Protein AF-A0A1S9R860-F1 (afdb_monomer)

Nearest PDB structures (foldseek):
  7ym8-assembly1_A  TM=4.190E-01  e=7.033E+00  Homo sapiens
  9chu-assembly1_A  TM=4.500E-01  e=9.163E+00  Homo sapiens
  7ew3-assembly1_R  TM=4.201E-01  e=8.243E+00  Homo sapiens
  7ymj-assembly1_A  TM=3.859E-01  e=8.243E+00  Homo sapiens

pLDDT: mean 92.8, std 6.41, range [51.38, 98.31]

Sequence (121 aa):
MSNQQNSARLEALDAKMKELIEAFEAHPQIASPAPHPTAFFLFDFVKNTYNTLQKIDAARYASGDRQALDAIQEVTGRNQFTSVLINDTSGKLALMTGGDPSRPFDFGATVKAKAKELADI

Solvent-accessible surface area (backbone atoms only — not comparable to full-atom values): 6590 Å² total; per-residue (Å²): 119,66,39,64,53,42,51,54,50,52,52,51,50,52,54,38,50,49,56,33,51,53,40,45,58,70,31,71,56,47,63,34,99,73,44,42,58,52,55,44,52,52,50,51,53,50,52,54,42,48,55,52,56,74,68,53,54,64,68,44,36,37,70,64,34,65,68,40,50,52,50,50,50,51,42,53,51,52,36,37,47,48,33,51,58,70,65,53,83,82,14,58,64,19,51,78,42,76,45,54,44,94,61,50,80,80,69,52,70,65,37,52,50,36,29,46,62,46,42,76,113

Mean predicted aligned error: 3.66 Å

Structure (mmCIF, N/CA/C/O backbone):
data_AF-A0A1S9R860-F1
#
_entry.id   AF-A0A1S9R860-F1
#
loop_
_atom_site.group_PDB
_atom_site.id
_atom_site.type_symbol
_atom_site.label_atom_id
_atom_site.label_alt_id
_atom_site.label_comp_id
_atom_site.label_asym_id
_atom_site.label_entity_id
_atom_site.label_seq_id
_atom_site.pdbx_PDB_ins_code
_atom_site.Cartn_x
_atom_site.Cartn_y
_atom_site.Cartn_z
_atom_site.occupancy
_atom_site.B_iso_or_equiv
_atom_site.auth_seq_id
_atom_site.auth_comp_id
_atom_site.auth_asym_id
_atom_site.auth_atom_id
_atom_site.pdbx_PDB_model_num
ATOM 1 N N . MET A 1 1 ? -14.303 -4.065 24.582 1.00 51.38 1 MET A N 1
ATOM 2 C CA . MET A 1 1 ? -13.219 -4.817 23.906 1.00 51.38 1 MET A CA 1
ATOM 3 C C . MET A 1 1 ? -13.046 -4.424 22.434 1.00 51.38 1 MET A C 1
ATOM 5 O O . MET A 1 1 ? -11.934 -4.536 21.945 1.00 51.38 1 MET A O 1
ATOM 9 N N . SER A 1 2 ? -14.073 -3.891 21.757 1.00 67.06 2 SER A N 1
ATOM 10 C CA . SER A 1 2 ? -14.014 -3.408 20.362 1.00 67.06 2 SER A CA 1
ATOM 11 C C . SER A 1 2 ? -13.064 -2.222 20.133 1.00 67.06 2 SER A C 1
ATOM 13 O O . SER A 1 2 ? -12.313 -2.214 19.166 1.00 67.06 2 SER A O 1
ATOM 15 N N . ASN A 1 3 ? -13.041 -1.235 21.036 1.00 72.12 3 ASN A N 1
ATOM 16 C CA . ASN A 1 3 ? -12.314 0.020 20.792 1.00 72.12 3 ASN A CA 1
ATOM 17 C C . ASN A 1 3 ? -10.790 -0.172 20.749 1.00 72.12 3 ASN A C 1
ATOM 19 O O . ASN A 1 3 ? -10.127 0.396 19.892 1.00 72.12 3 ASN A O 1
ATOM 23 N N . GLN A 1 4 ? -10.238 -1.010 21.633 1.00 76.31 4 GLN A N 1
ATOM 24 C CA . GLN A 1 4 ? -8.798 -1.286 21.680 1.00 76.31 4 GLN A CA 1
ATOM 25 C C . GLN A 1 4 ? -8.326 -2.096 20.461 1.00 76.31 4 GLN A C 1
ATOM 27 O O . GLN A 1 4 ? -7.231 -1.863 19.959 1.00 76.31 4 GLN A O 1
ATOM 32 N N . GLN A 1 5 ? -9.166 -3.005 19.954 1.00 82.81 5 GLN A N 1
ATOM 33 C CA . GLN A 1 5 ? -8.897 -3.743 18.716 1.00 82.81 5 GLN A CA 1
ATOM 34 C C . GLN A 1 5 ? -8.916 -2.817 17.494 1.00 82.81 5 GLN A C 1
ATOM 36 O O . GLN A 1 5 ? -8.040 -2.923 16.638 1.00 82.81 5 GLN A O 1
ATOM 41 N N . ASN A 1 6 ? -9.862 -1.875 17.438 1.00 85.19 6 AS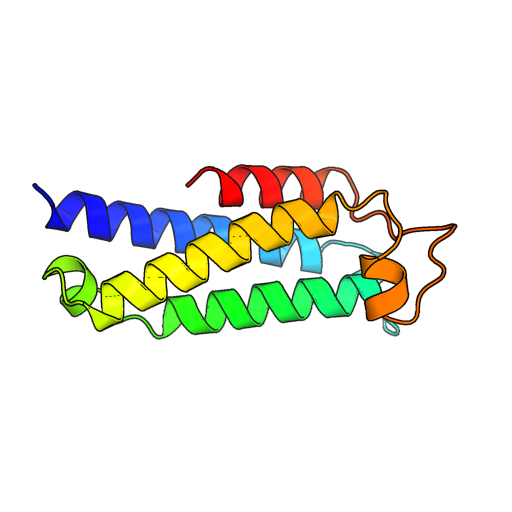N A N 1
ATOM 42 C CA . ASN A 1 6 ? -9.933 -0.885 16.365 1.00 85.19 6 ASN A CA 1
ATOM 43 C C . ASN A 1 6 ? -8.692 0.018 16.361 1.00 85.19 6 ASN A C 1
ATOM 45 O O . ASN A 1 6 ? -8.045 0.149 15.326 1.00 85.19 6 ASN A O 1
ATOM 49 N N . SER A 1 7 ? -8.298 0.575 17.508 1.00 85.56 7 SER A N 1
ATOM 50 C CA . SER A 1 7 ? -7.084 1.397 17.598 1.00 85.56 7 SER A CA 1
ATOM 51 C C . SER A 1 7 ? -5.829 0.634 17.160 1.00 85.56 7 SER A C 1
ATOM 53 O O . SER A 1 7 ? -5.099 1.121 16.302 1.00 85.56 7 SER A O 1
ATOM 55 N N . ALA A 1 8 ? -5.632 -0.598 17.644 1.00 89.94 8 ALA A N 1
ATOM 56 C CA . ALA A 1 8 ? -4.490 -1.425 17.247 1.00 89.94 8 ALA A CA 1
ATOM 57 C C . ALA A 1 8 ? -4.482 -1.751 15.740 1.00 89.94 8 ALA A C 1
ATOM 59 O O . ALA A 1 8 ? -3.427 -1.754 15.109 1.00 89.94 8 ALA A O 1
ATOM 60 N N . ARG A 1 9 ? -5.656 -1.992 15.135 1.00 91.50 9 ARG A N 1
ATOM 61 C CA . ARG A 1 9 ? -5.783 -2.211 13.683 1.00 91.50 9 ARG A CA 1
ATOM 62 C C . ARG A 1 9 ? -5.391 -0.968 12.885 1.00 91.50 9 ARG A C 1
ATOM 64 O O . ARG A 1 9 ? -4.737 -1.099 11.855 1.00 91.50 9 ARG A O 1
ATOM 71 N N . LEU A 1 10 ? -5.788 0.219 13.345 1.00 92.81 10 LEU A N 1
ATOM 72 C CA . LEU A 1 10 ? -5.448 1.481 12.685 1.00 92.81 10 LEU A CA 1
ATOM 73 C C . LEU A 1 10 ? -3.934 1.733 12.712 1.00 92.81 10 LEU A C 1
ATOM 75 O O . LEU A 1 10 ? -3.355 2.059 11.680 1.00 92.81 10 LEU A O 1
ATOM 79 N N . GLU A 1 11 ? -3.296 1.511 13.863 1.00 93.81 11 GLU A N 1
ATOM 80 C CA . GLU A 1 11 ? -1.840 1.618 14.027 1.00 93.81 11 GLU A CA 1
ATOM 81 C C . GLU A 1 11 ? -1.086 0.611 13.147 1.00 93.81 11 GLU A C 1
ATOM 83 O O . GLU A 1 11 ? -0.106 0.968 12.492 1.00 93.81 11 GLU A O 1
ATOM 88 N N . ALA A 1 12 ? -1.563 -0.636 13.076 1.00 95.31 12 ALA A N 1
ATOM 89 C CA . ALA A 1 12 ? -0.965 -1.662 12.226 1.00 95.31 12 ALA A CA 1
ATOM 90 C C . ALA A 1 12 ? -1.069 -1.314 10.732 1.00 95.31 12 ALA A C 1
ATOM 92 O O . ALA A 1 12 ? -0.084 -1.452 10.004 1.00 95.31 12 ALA A O 1
ATOM 93 N N . LEU A 1 13 ? -2.236 -0.835 10.279 1.00 96.25 13 LEU A N 1
ATOM 94 C CA . LEU A 1 13 ? -2.429 -0.364 8.905 1.00 96.25 13 LEU A CA 1
ATOM 95 C C . LEU A 1 13 ? -1.499 0.811 8.591 1.00 96.25 13 LEU A C 1
ATOM 97 O O . LEU A 1 13 ? -0.826 0.784 7.565 1.00 96.25 13 LEU A O 1
ATOM 101 N N . ASP A 1 14 ? -1.421 1.810 9.472 1.00 97.25 14 ASP A N 1
ATOM 102 C CA . ASP A 1 14 ? -0.549 2.977 9.297 1.00 97.25 14 ASP A CA 1
ATOM 103 C C . ASP A 1 14 ? 0.920 2.569 9.129 1.00 97.25 14 ASP A C 1
ATOM 105 O O . ASP A 1 14 ? 1.555 2.924 8.132 1.00 97.25 14 ASP A O 1
ATOM 109 N N . ALA A 1 15 ? 1.436 1.757 10.055 1.00 97.88 15 ALA A N 1
ATOM 110 C CA . ALA A 1 15 ? 2.818 1.294 10.024 1.00 97.88 15 ALA A CA 1
ATOM 111 C C . ALA A 1 15 ? 3.125 0.490 8.751 1.00 97.88 15 ALA A C 1
ATOM 113 O O . ALA A 1 15 ? 4.113 0.750 8.065 1.00 97.88 15 ALA A O 1
ATOM 114 N N . LYS A 1 16 ? 2.256 -0.456 8.384 1.00 97.81 16 LYS A N 1
ATOM 115 C CA . LYS A 1 16 ? 2.487 -1.329 7.226 1.00 97.81 16 LYS A CA 1
ATOM 116 C C . LYS A 1 16 ? 2.320 -0.612 5.890 1.00 97.81 16 LYS A C 1
ATOM 118 O O . LYS A 1 16 ? 3.026 -0.937 4.936 1.00 97.81 16 LYS A O 1
ATOM 123 N N . MET A 1 17 ? 1.447 0.392 5.813 1.00 98.31 17 MET A N 1
ATOM 124 C CA . MET A 1 17 ? 1.359 1.253 4.635 1.00 98.31 17 MET A CA 1
ATOM 125 C C . MET A 1 17 ? 2.617 2.106 4.458 1.00 98.31 17 MET A C 1
ATOM 127 O O . MET A 1 17 ? 3.090 2.225 3.328 1.00 98.31 17 MET A O 1
ATOM 131 N N . LYS A 1 18 ? 3.199 2.637 5.545 1.00 98.25 18 LYS A N 1
ATOM 132 C CA . LYS A 1 18 ? 4.496 3.336 5.494 1.00 98.25 18 LYS A CA 1
ATOM 133 C C . LYS A 1 18 ? 5.609 2.421 4.994 1.00 98.25 18 LYS A C 1
ATOM 135 O O . LYS A 1 18 ? 6.294 2.789 4.049 1.00 98.25 18 LYS A O 1
ATOM 140 N N . GLU A 1 19 ? 5.715 1.205 5.534 1.00 98.25 19 GLU A N 1
ATOM 141 C CA . GLU A 1 19 ? 6.706 0.218 5.074 1.00 98.25 19 GLU A CA 1
ATOM 142 C C . GLU A 1 19 ?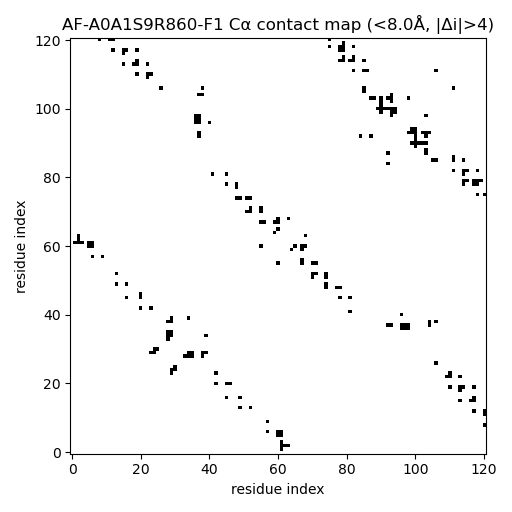 6.578 -0.080 3.566 1.00 98.25 19 GLU A C 1
ATOM 144 O O . GLU A 1 19 ? 7.582 -0.230 2.867 1.00 98.25 19 GLU A O 1
ATOM 149 N N . LEU A 1 20 ? 5.349 -0.173 3.041 1.00 98.19 20 LEU A N 1
ATOM 150 C CA . LEU A 1 20 ? 5.123 -0.381 1.608 1.00 98.19 20 LEU A CA 1
ATOM 151 C C . LEU A 1 20 ? 5.519 0.850 0.779 1.00 98.19 20 LEU A C 1
ATOM 153 O O . LEU A 1 20 ? 6.140 0.697 -0.272 1.00 98.19 20 LEU A O 1
ATOM 157 N N . ILE A 1 21 ? 5.176 2.056 1.237 1.00 98.12 21 ILE A N 1
ATOM 158 C CA . ILE A 1 21 ? 5.559 3.319 0.586 1.00 98.12 21 ILE A CA 1
ATOM 159 C C . ILE A 1 21 ? 7.084 3.437 0.516 1.00 98.12 21 ILE A C 1
ATOM 161 O O . ILE A 1 21 ? 7.616 3.654 -0.570 1.00 98.12 21 ILE A O 1
ATOM 165 N N . GLU A 1 22 ? 7.786 3.195 1.623 1.00 97.81 22 GLU A N 1
ATOM 166 C CA . GLU A 1 22 ? 9.252 3.209 1.683 1.00 97.81 22 GLU A CA 1
ATOM 167 C C . GLU A 1 22 ? 9.871 2.180 0.722 1.00 97.81 22 GLU A C 1
ATOM 169 O O . GLU A 1 22 ? 10.853 2.466 0.034 1.00 97.81 22 GLU A O 1
ATOM 174 N N . ALA A 1 23 ? 9.273 0.987 0.606 1.00 97.50 23 ALA A N 1
ATOM 175 C CA . ALA A 1 23 ? 9.724 -0.027 -0.345 1.00 97.50 23 ALA A CA 1
ATOM 176 C C . ALA A 1 23 ? 9.565 0.421 -1.809 1.00 97.50 23 ALA A C 1
ATOM 178 O O . ALA A 1 23 ? 10.427 0.122 -2.639 1.00 97.50 23 ALA A O 1
ATOM 179 N N . PHE A 1 24 ? 8.482 1.134 -2.135 1.00 96.56 24 PHE A N 1
ATOM 180 C CA . PHE A 1 24 ? 8.296 1.732 -3.457 1.00 96.56 24 PHE A CA 1
ATOM 181 C C . PHE A 1 24 ? 9.292 2.871 -3.714 1.00 96.56 24 PHE A C 1
ATOM 183 O O . PHE A 1 24 ? 9.877 2.924 -4.793 1.00 96.56 24 PHE A O 1
ATOM 190 N N . GLU A 1 25 ? 9.534 3.749 -2.740 1.00 95.06 25 GLU A N 1
ATOM 191 C CA . GLU A 1 25 ? 10.501 4.852 -2.857 1.00 95.06 25 GLU A CA 1
ATOM 192 C C . GLU A 1 25 ? 11.935 4.349 -3.061 1.00 95.06 25 GLU A C 1
ATOM 194 O O . GLU A 1 25 ? 12.689 4.916 -3.851 1.00 95.06 25 GLU A O 1
ATOM 199 N N . ALA A 1 26 ? 12.294 3.238 -2.413 1.00 95.31 26 ALA A N 1
ATOM 200 C CA . ALA A 1 26 ? 13.581 2.577 -2.594 1.00 95.31 26 ALA A CA 1
ATOM 201 C C . ALA A 1 26 ? 13.703 1.816 -3.931 1.00 95.31 26 ALA A C 1
ATOM 203 O O . ALA A 1 26 ? 14.800 1.374 -4.289 1.00 95.31 26 ALA A O 1
ATOM 204 N N . HIS A 1 27 ? 12.610 1.631 -4.682 1.00 93.62 27 HIS A N 1
ATOM 205 C CA . HIS A 1 27 ? 12.640 0.882 -5.934 1.00 93.62 27 HIS A CA 1
ATOM 206 C C . HIS A 1 27 ? 13.363 1.687 -7.037 1.00 93.62 27 HIS A C 1
ATOM 208 O O . HIS A 1 27 ? 12.921 2.789 -7.381 1.00 93.62 27 HIS A O 1
ATOM 214 N N . PRO A 1 28 ? 14.416 1.148 -7.691 1.00 90.94 28 PRO A N 1
ATOM 215 C CA . PRO A 1 28 ? 15.250 1.915 -8.629 1.00 90.94 28 PRO A CA 1
ATOM 216 C C . PRO A 1 28 ? 14.480 2.573 -9.782 1.00 90.94 28 PRO A C 1
ATOM 218 O O . PRO A 1 28 ? 14.787 3.685 -10.201 1.00 90.94 28 PRO A O 1
ATOM 221 N N . GLN A 1 29 ? 13.448 1.896 -10.290 1.00 88.19 29 GLN A N 1
ATOM 222 C CA . GLN A 1 29 ? 12.627 2.395 -11.402 1.00 88.19 29 GLN A CA 1
ATOM 223 C C . GLN A 1 29 ? 11.529 3.383 -10.977 1.00 88.19 29 GLN A C 1
ATOM 225 O O . GLN A 1 29 ? 10.794 3.866 -11.835 1.00 88.19 29 GLN A O 1
ATOM 230 N N . ILE A 1 30 ? 11.414 3.680 -9.680 1.00 88.25 30 ILE A N 1
ATOM 231 C CA . ILE A 1 30 ? 10.549 4.735 -9.132 1.00 88.25 30 ILE A CA 1
ATOM 232 C C . ILE A 1 30 ? 11.386 5.938 -8.714 1.00 88.25 30 ILE A C 1
ATOM 234 O O . ILE A 1 30 ? 11.008 7.062 -9.017 1.00 88.25 30 ILE A O 1
ATOM 238 N N . ALA A 1 31 ? 12.555 5.706 -8.112 1.00 85.19 31 ALA A N 1
ATOM 239 C CA . ALA A 1 31 ? 13.517 6.758 -7.776 1.00 85.19 31 ALA A CA 1
ATOM 240 C C . ALA A 1 31 ? 14.159 7.435 -9.010 1.00 85.19 31 ALA A C 1
ATOM 242 O O . ALA A 1 31 ? 14.848 8.446 -8.886 1.00 85.19 31 ALA A O 1
ATOM 243 N N . SER A 1 32 ? 13.956 6.875 -10.207 1.00 84.62 32 SER A N 1
ATOM 244 C CA . SER A 1 32 ? 14.423 7.434 -11.479 1.00 84.62 32 SER A CA 1
ATOM 245 C C . SER A 1 32 ? 13.792 8.809 -11.778 1.00 84.62 32 SER A C 1
ATOM 247 O O . SER A 1 32 ? 12.597 8.985 -11.545 1.00 84.62 32 SER A O 1
ATOM 249 N N . PRO A 1 33 ? 14.521 9.754 -12.412 1.00 85.62 33 PRO A N 1
ATOM 250 C CA . PRO A 1 33 ? 13.948 11.005 -12.930 1.00 85.62 33 PRO A CA 1
ATOM 251 C C . PRO A 1 33 ? 12.791 10.805 -13.923 1.00 85.62 33 PRO A C 1
ATOM 253 O O . PRO A 1 33 ? 11.964 11.695 -14.101 1.00 85.62 33 PRO A O 1
ATOM 256 N N . ALA A 1 34 ? 12.737 9.637 -14.567 1.00 88.06 34 ALA A N 1
ATOM 257 C CA . ALA A 1 34 ? 11.613 9.178 -15.372 1.00 88.06 34 ALA A CA 1
ATOM 258 C C . ALA A 1 34 ? 11.140 7.820 -14.822 1.00 88.06 34 ALA A C 1
ATOM 260 O O . ALA A 1 34 ? 11.671 6.778 -15.231 1.00 88.06 34 ALA A O 1
ATOM 261 N N . PRO A 1 35 ? 10.209 7.814 -13.851 1.00 89.94 35 PRO A N 1
ATOM 262 C CA . PRO A 1 35 ? 9.677 6.588 -13.274 1.00 89.94 35 PRO A CA 1
ATOM 263 C C . PRO A 1 35 ? 8.952 5.734 -14.316 1.00 89.94 35 PRO A C 1
ATOM 265 O O . PRO A 1 35 ? 8.310 6.259 -15.228 1.00 89.94 35 PRO A O 1
ATOM 268 N N . HIS A 1 36 ? 8.995 4.410 -14.163 1.00 91.00 36 HIS A N 1
ATOM 269 C CA . HIS A 1 36 ? 8.215 3.529 -15.033 1.00 91.00 36 HIS A CA 1
ATOM 270 C C . HIS A 1 36 ? 6.703 3.779 -14.832 1.00 91.00 36 HIS A C 1
ATOM 272 O O . HIS A 1 36 ? 6.256 3.756 -13.681 1.00 91.00 36 HIS A O 1
ATOM 278 N N . PRO A 1 37 ? 5.884 3.946 -15.893 1.00 92.00 37 PRO A N 1
ATOM 279 C CA . PRO A 1 37 ? 4.473 4.336 -15.769 1.00 92.00 37 PRO A CA 1
ATOM 280 C C . PRO A 1 37 ? 3.650 3.425 -14.853 1.00 92.00 37 PRO A C 1
ATOM 282 O O . PRO A 1 37 ? 2.956 3.902 -13.960 1.00 92.00 37 PRO A O 1
ATOM 285 N N . THR A 1 38 ? 3.782 2.105 -15.012 1.00 94.00 38 THR A N 1
ATOM 286 C CA . THR A 1 38 ? 3.090 1.121 -14.162 1.00 94.00 38 THR A CA 1
ATOM 287 C C . THR A 1 38 ? 3.500 1.214 -12.694 1.00 94.00 38 THR A C 1
ATOM 289 O O . THR A 1 38 ? 2.664 1.089 -11.7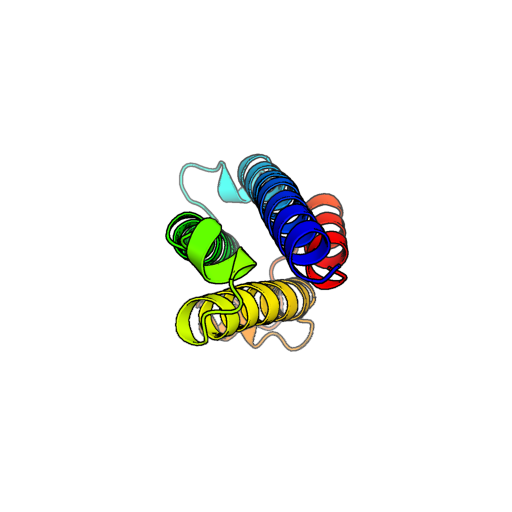99 1.00 94.00 38 THR A O 1
ATOM 292 N N . ALA A 1 39 ? 4.789 1.454 -12.449 1.00 93.12 39 ALA A N 1
ATOM 293 C CA . ALA A 1 39 ? 5.340 1.543 -11.107 1.00 93.12 39 ALA A CA 1
ATOM 294 C C . ALA A 1 39 ? 4.856 2.813 -10.409 1.00 93.12 39 ALA A C 1
ATOM 296 O O . ALA A 1 39 ? 4.389 2.765 -9.275 1.00 93.12 39 ALA A O 1
ATOM 297 N N . PHE A 1 40 ? 4.896 3.932 -11.136 1.00 93.62 40 PHE A N 1
ATOM 298 C CA . PHE A 1 40 ? 4.381 5.213 -10.682 1.00 93.62 40 PHE A CA 1
ATOM 299 C C . PHE A 1 40 ? 2.879 5.158 -10.394 1.00 93.62 40 PHE A C 1
ATOM 301 O O . PHE A 1 40 ? 2.453 5.626 -9.344 1.00 93.62 40 PHE A O 1
ATOM 308 N N . PHE A 1 41 ? 2.087 4.545 -11.279 1.00 95.19 41 PHE A N 1
ATOM 309 C CA . PHE A 1 41 ? 0.645 4.388 -11.086 1.00 95.19 41 PHE A CA 1
ATOM 310 C C . PHE A 1 41 ? 0.317 3.666 -9.774 1.00 95.19 41 PHE A C 1
ATOM 312 O O . PHE A 1 41 ? -0.479 4.170 -8.982 1.00 95.19 41 PHE A O 1
ATOM 319 N N . LEU A 1 42 ? 0.940 2.508 -9.512 1.00 96.00 42 LEU A N 1
ATOM 320 C CA . LEU A 1 42 ? 0.692 1.789 -8.260 1.00 96.00 42 LEU A CA 1
ATOM 321 C C . LEU A 1 42 ? 1.230 2.530 -7.044 1.00 96.00 42 LEU A C 1
ATOM 323 O O . LEU A 1 42 ? 0.562 2.556 -6.013 1.00 96.00 42 LEU A O 1
ATOM 327 N N . PHE A 1 43 ? 2.398 3.160 -7.156 1.00 96.69 43 PHE A N 1
ATOM 328 C CA . PHE A 1 43 ? 2.934 3.957 -6.063 1.00 96.69 43 PHE A CA 1
ATOM 329 C C . PHE A 1 43 ? 1.987 5.106 -5.691 1.00 96.69 43 PHE A C 1
ATOM 331 O O . PHE A 1 43 ? 1.670 5.300 -4.517 1.00 96.69 43 PHE A O 1
ATOM 338 N N . ASP A 1 44 ? 1.461 5.828 -6.682 1.00 96.44 44 ASP A N 1
ATOM 339 C CA . ASP A 1 44 ? 0.493 6.896 -6.451 1.00 96.44 44 ASP A CA 1
ATOM 340 C C . ASP A 1 44 ? -0.831 6.368 -5.881 1.00 96.44 44 ASP A C 1
ATOM 342 O O . ASP A 1 44 ? -1.383 6.950 -4.946 1.00 96.44 44 ASP A O 1
ATOM 346 N N . PHE A 1 45 ? -1.308 5.215 -6.357 1.00 97.62 45 PHE A N 1
ATOM 347 C CA . PHE A 1 45 ? -2.484 4.545 -5.798 1.00 97.62 45 PHE A CA 1
ATOM 348 C C . PHE A 1 45 ? -2.313 4.206 -4.306 1.00 97.62 45 PHE A C 1
ATOM 350 O O . PHE A 1 45 ? -3.215 4.467 -3.502 1.00 97.62 45 PHE A O 1
ATOM 357 N N . VAL A 1 46 ? -1.145 3.690 -3.911 1.00 98.06 46 VAL A N 1
ATOM 358 C CA . VAL A 1 46 ? -0.824 3.375 -2.509 1.00 98.06 46 VAL A CA 1
ATOM 359 C C . VAL A 1 46 ? -0.741 4.641 -1.661 1.00 98.06 46 VAL A C 1
ATOM 361 O O . VAL A 1 46 ? -1.383 4.706 -0.611 1.00 98.06 46 VAL A O 1
ATOM 364 N N . LYS A 1 47 ? -0.043 5.687 -2.123 1.00 98.06 47 LYS A N 1
ATOM 365 C CA . LYS A 1 47 ? 0.014 6.976 -1.410 1.00 98.06 47 LYS A CA 1
ATOM 366 C C . LYS A 1 47 ? -1.367 7.598 -1.227 1.00 98.06 47 LYS A C 1
ATOM 368 O O . LYS A 1 47 ? -1.683 8.093 -0.150 1.00 98.06 47 LYS A O 1
ATOM 373 N N . ASN A 1 48 ? -2.210 7.567 -2.259 1.00 98.06 48 ASN A N 1
ATOM 374 C CA . ASN A 1 48 ? -3.571 8.090 -2.168 1.00 98.06 48 ASN A CA 1
ATOM 375 C C . ASN A 1 48 ? -4.422 7.283 -1.182 1.00 98.06 48 ASN A C 1
ATOM 377 O O . ASN A 1 48 ? -5.198 7.864 -0.428 1.00 98.06 48 ASN A O 1
ATOM 381 N N . THR A 1 49 ? -4.241 5.963 -1.135 1.00 98.00 49 THR A N 1
ATOM 382 C CA . THR A 1 49 ? -4.890 5.103 -0.136 1.00 98.00 49 THR A CA 1
ATOM 383 C C . THR A 1 49 ? -4.416 5.444 1.280 1.00 98.00 49 THR A C 1
ATOM 385 O O . THR A 1 49 ? -5.235 5.553 2.191 1.00 98.00 49 THR A O 1
ATOM 388 N N . TYR A 1 50 ? -3.120 5.705 1.464 1.00 98.25 50 TYR A N 1
ATOM 389 C CA . TYR A 1 50 ? -2.566 6.122 2.751 1.00 98.25 50 TYR A CA 1
ATOM 390 C C . TYR A 1 50 ? -3.091 7.501 3.174 1.00 98.25 50 TYR A C 1
ATOM 392 O O . TYR A 1 50 ? -3.490 7.694 4.318 1.00 98.25 50 TYR A O 1
ATOM 400 N N . ASN A 1 51 ? -3.214 8.443 2.238 1.00 97.62 51 ASN A N 1
ATOM 401 C CA . ASN A 1 51 ? -3.845 9.739 2.492 1.00 97.62 51 ASN A CA 1
ATOM 402 C C . ASN A 1 51 ? -5.315 9.603 2.920 1.00 97.62 51 ASN A C 1
ATOM 404 O O . ASN A 1 51 ? -5.791 10.419 3.709 1.00 97.62 51 ASN A O 1
ATOM 408 N N . THR A 1 52 ? -6.045 8.602 2.414 1.00 96.62 52 THR A N 1
ATOM 409 C CA . THR A 1 52 ? -7.396 8.285 2.900 1.00 96.62 52 THR A CA 1
ATOM 410 C C . THR A 1 52 ? -7.351 7.791 4.342 1.00 96.62 52 THR A C 1
ATOM 412 O O . THR A 1 52 ? -8.103 8.308 5.162 1.00 96.62 52 THR A O 1
ATOM 415 N N . LEU A 1 53 ? -6.438 6.870 4.673 1.00 96.94 53 LEU A N 1
ATOM 416 C CA . LEU A 1 53 ? -6.248 6.374 6.041 1.00 96.94 53 LEU A CA 1
ATOM 417 C C . LEU A 1 53 ? -5.985 7.519 7.033 1.00 96.94 53 LEU A C 1
ATOM 419 O O . LEU A 1 53 ? -6.639 7.590 8.068 1.00 96.94 53 LEU A O 1
ATOM 423 N N . GLN A 1 54 ? -5.097 8.458 6.687 1.00 96.69 54 GLN A N 1
ATOM 424 C CA . GLN A 1 54 ? -4.747 9.599 7.550 1.00 96.69 54 GLN A CA 1
ATOM 425 C C . GLN A 1 54 ? -5.913 10.563 7.818 1.00 96.69 54 GLN A C 1
ATOM 427 O O . GLN A 1 54 ? -5.865 11.346 8.763 1.00 96.69 54 GLN A O 1
ATOM 432 N N . LYS A 1 55 ? -6.961 10.541 6.987 1.00 95.88 55 LYS A N 1
ATOM 433 C CA . LYS A 1 55 ? -8.155 11.383 7.165 1.00 95.88 55 LYS A CA 1
ATOM 434 C C . LYS A 1 55 ? -9.204 10.745 8.074 1.00 95.88 55 LYS A C 1
ATOM 436 O O . LYS A 1 55 ? -10.201 11.397 8.383 1.00 95.88 55 LYS A O 1
ATOM 441 N N . ILE A 1 56 ? -9.018 9.489 8.476 1.00 95.06 56 ILE A N 1
ATOM 442 C CA . ILE A 1 56 ? -9.969 8.779 9.328 1.00 95.06 56 ILE A CA 1
ATOM 443 C C . ILE A 1 56 ? -9.805 9.269 10.766 1.00 95.06 56 ILE A C 1
ATOM 445 O O . ILE A 1 56 ? -8.730 9.199 11.356 1.00 95.06 56 ILE A O 1
ATOM 449 N N . ASP A 1 57 ? -10.902 9.753 11.344 1.00 93.88 57 ASP A N 1
ATOM 450 C CA . ASP A 1 57 ? -10.952 10.139 12.749 1.00 93.88 57 ASP A CA 1
ATOM 451 C C . ASP A 1 57 ? -10.900 8.880 13.631 1.00 93.88 57 ASP A C 1
ATOM 453 O O . ASP A 1 57 ? -11.851 8.092 13.695 1.00 93.88 57 ASP A O 1
ATOM 457 N N . ALA A 1 58 ? -9.772 8.696 14.320 1.00 92.00 58 ALA A N 1
ATOM 458 C CA . ALA A 1 58 ? -9.526 7.543 15.177 1.00 92.00 58 ALA A CA 1
ATOM 459 C C . ALA A 1 58 ? -10.551 7.415 16.317 1.00 92.00 58 ALA A C 1
ATOM 461 O O . ALA A 1 58 ? -10.898 6.296 16.695 1.00 92.00 58 ALA A O 1
ATOM 462 N N . ALA A 1 59 ? -11.074 8.528 16.844 1.00 91.62 59 ALA A N 1
ATOM 463 C CA . ALA A 1 59 ? -12.077 8.495 17.905 1.00 91.62 59 ALA A CA 1
ATOM 464 C C . ALA A 1 59 ? -13.427 8.002 17.370 1.00 91.62 59 ALA A C 1
ATOM 466 O O . ALA A 1 59 ? -14.072 7.169 18.010 1.00 91.62 59 ALA A O 1
ATOM 467 N N . ARG A 1 60 ? -13.817 8.446 16.168 1.00 93.06 60 ARG A N 1
ATOM 468 C CA . ARG A 1 60 ? -15.030 7.960 15.486 1.00 93.06 60 ARG A CA 1
ATOM 469 C C . ARG A 1 60 ? -14.926 6.486 15.115 1.00 93.06 60 ARG A C 1
ATOM 471 O O . ARG A 1 60 ? -15.865 5.723 15.332 1.00 93.06 60 ARG A O 1
ATOM 478 N N . TYR A 1 61 ? -13.772 6.058 14.610 1.00 92.00 61 TYR A N 1
ATOM 479 C CA . TYR A 1 61 ? -13.529 4.645 14.327 1.00 92.00 61 TYR A CA 1
ATOM 480 C C . TYR A 1 61 ? -13.572 3.792 15.606 1.00 92.00 61 TYR A C 1
ATOM 482 O O . TY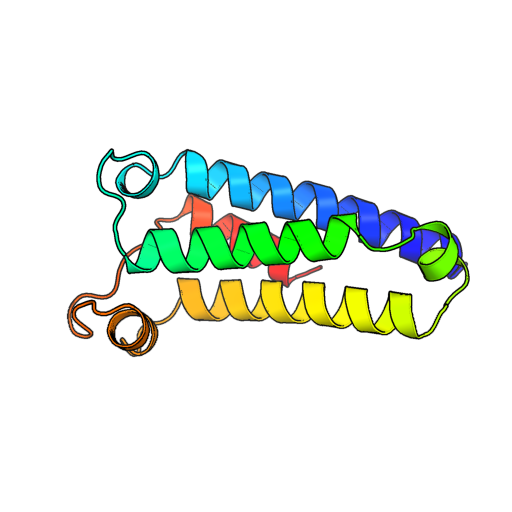R A 1 61 ? -14.199 2.729 15.639 1.00 92.00 61 TYR A O 1
ATOM 490 N N . ALA A 1 62 ? -12.973 4.281 16.696 1.00 89.25 62 ALA A N 1
ATOM 491 C CA . ALA A 1 62 ? -13.026 3.616 17.991 1.00 89.25 62 ALA A CA 1
ATOM 492 C C . ALA A 1 62 ? -14.455 3.536 18.547 1.00 89.25 62 ALA A C 1
ATOM 494 O O . ALA A 1 62 ? -14.794 2.533 19.166 1.00 89.25 62 ALA A O 1
ATOM 495 N N . SER A 1 63 ? -15.312 4.533 18.304 1.00 90.25 63 SER A N 1
ATOM 496 C CA . SER A 1 63 ? -16.717 4.504 18.726 1.00 90.25 63 SER A CA 1
ATOM 497 C C . SER A 1 63 ? -17.635 3.692 17.804 1.00 90.25 63 SER A C 1
ATOM 499 O O . SER A 1 63 ? -18.832 3.616 18.075 1.00 90.25 63 SER A O 1
ATOM 501 N N . GLY A 1 64 ? -17.110 3.095 16.728 1.00 88.19 64 GLY A N 1
ATOM 502 C CA . GLY A 1 64 ? -17.893 2.303 15.777 1.00 88.19 64 GLY A CA 1
ATOM 503 C C . GLY A 1 64 ? -18.765 3.140 14.838 1.00 88.19 64 GLY A C 1
ATOM 504 O O . GLY A 1 64 ? -19.795 2.657 14.372 1.00 88.19 64 GLY A O 1
ATOM 505 N N . ASP A 1 65 ? -18.382 4.391 14.573 1.00 93.94 65 ASP A N 1
ATOM 506 C CA . ASP A 1 65 ? -19.057 5.225 13.580 1.00 93.94 65 ASP A CA 1
ATOM 507 C C . ASP A 1 65 ? -19.024 4.567 12.195 1.00 93.94 65 ASP A C 1
ATOM 509 O O . ASP A 1 65 ? -17.972 4.144 11.712 1.00 93.94 65 ASP A O 1
ATOM 513 N N . ARG A 1 66 ? -20.180 4.511 11.530 1.00 94.06 66 ARG A N 1
ATOM 514 C CA . ARG A 1 66 ? -20.323 3.790 10.263 1.00 94.06 66 ARG A CA 1
ATOM 515 C C . ARG A 1 66 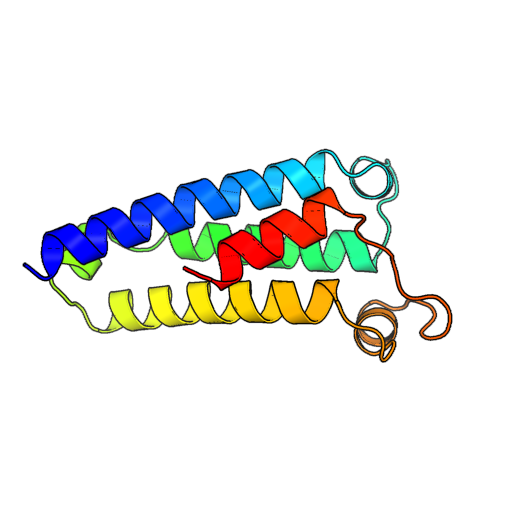? -19.444 4.357 9.151 1.00 94.06 66 ARG A C 1
ATOM 517 O O . ARG A 1 66 ? -18.864 3.579 8.406 1.00 94.06 66 ARG A O 1
ATOM 524 N N . GLN A 1 67 ? -19.318 5.679 9.045 1.00 94.56 67 GLN A N 1
ATOM 525 C CA . GLN A 1 67 ? -18.510 6.286 7.984 1.00 94.56 67 GLN A CA 1
ATOM 526 C C . GLN A 1 67 ? -17.026 5.975 8.186 1.00 94.56 67 GLN A C 1
ATOM 528 O O . GLN A 1 67 ? -16.318 5.687 7.225 1.00 94.56 67 GLN A O 1
ATOM 533 N N . ALA A 1 68 ? -16.564 5.983 9.438 1.00 94.62 68 ALA A N 1
ATOM 534 C CA . ALA A 1 68 ? -15.198 5.596 9.768 1.00 94.62 68 ALA A CA 1
ATOM 535 C C . ALA A 1 68 ? -14.933 4.101 9.500 1.00 94.62 68 ALA A C 1
ATOM 537 O O . ALA A 1 68 ? -13.873 3.756 8.978 1.00 94.62 68 ALA A O 1
ATOM 538 N N . LEU A 1 69 ? -15.893 3.219 9.808 1.00 93.62 69 LEU A N 1
ATOM 539 C CA . LEU A 1 69 ? -15.807 1.788 9.485 1.00 93.62 69 LEU A CA 1
ATOM 540 C C . LEU A 1 69 ? -15.735 1.551 7.965 1.00 93.62 69 LEU A C 1
ATOM 542 O O . LEU A 1 69 ? -14.852 0.825 7.508 1.00 93.62 69 LEU A O 1
ATOM 546 N N . ASP A 1 70 ? -16.614 2.195 7.192 1.00 95.81 70 ASP A N 1
ATOM 547 C CA . ASP A 1 70 ? -16.663 2.073 5.729 1.00 95.81 70 ASP A CA 1
ATOM 548 C C . ASP A 1 70 ? -15.352 2.577 5.089 1.00 95.81 70 ASP A C 1
ATOM 550 O O . ASP A 1 70 ? -14.807 1.938 4.188 1.00 95.81 70 ASP A O 1
ATOM 554 N N . ALA A 1 71 ? -14.783 3.675 5.603 1.00 95.81 71 ALA A N 1
ATOM 555 C CA . ALA A 1 71 ? -13.499 4.204 5.138 1.00 95.81 71 ALA A CA 1
ATOM 556 C C . ALA A 1 71 ? -12.324 3.249 5.423 1.00 95.81 71 ALA A C 1
ATOM 558 O O . ALA A 1 71 ? -11.452 3.070 4.571 1.00 95.81 71 ALA A O 1
ATOM 559 N N . ILE A 1 72 ? -12.300 2.592 6.590 1.00 95.69 72 ILE A N 1
ATOM 560 C CA . ILE A 1 72 ? -11.290 1.563 6.888 1.00 95.69 72 ILE A CA 1
ATOM 561 C C . ILE A 1 72 ? -11.456 0.355 5.971 1.00 95.69 72 ILE A C 1
ATOM 563 O O . ILE A 1 72 ? -10.461 -0.168 5.467 1.00 95.69 72 ILE A O 1
ATOM 567 N N . GLN A 1 73 ? -12.693 -0.071 5.713 1.00 95.50 73 GLN A N 1
ATOM 568 C CA . GLN A 1 73 ? -12.963 -1.166 4.788 1.00 95.50 73 GLN A CA 1
ATOM 569 C C . GLN A 1 73 ? -12.480 -0.836 3.369 1.00 95.50 73 GLN A C 1
ATOM 571 O O . GLN A 1 73 ? -11.885 -1.691 2.712 1.00 95.50 73 GLN A O 1
ATOM 576 N N . GLU A 1 74 ? -12.669 0.405 2.915 1.00 96.75 74 GLU A N 1
ATOM 577 C CA . GLU A 1 74 ? -12.136 0.876 1.639 1.00 96.75 74 GLU A CA 1
ATOM 578 C C . GLU A 1 74 ? -10.601 0.823 1.608 1.00 96.75 74 GLU A C 1
ATOM 580 O O . GLU A 1 74 ? -10.027 0.287 0.658 1.00 96.75 74 GLU A O 1
ATOM 585 N N . VAL A 1 75 ? -9.926 1.325 2.648 1.00 97.81 75 VAL A N 1
ATOM 586 C CA . VAL A 1 75 ? -8.457 1.273 2.750 1.00 97.81 75 VAL A CA 1
ATOM 587 C C . VAL A 1 75 ? -7.954 -0.173 2.709 1.00 97.81 75 VAL A C 1
ATOM 589 O O . VAL A 1 75 ? -7.066 -0.490 1.916 1.00 97.81 75 VAL A O 1
ATOM 592 N N . THR A 1 76 ? -8.547 -1.073 3.500 1.00 96.94 76 THR A N 1
ATOM 593 C CA . THR A 1 76 ? -8.191 -2.499 3.493 1.00 96.94 76 THR A CA 1
ATOM 594 C C . THR A 1 76 ? -8.410 -3.123 2.111 1.00 96.94 76 THR A C 1
ATOM 596 O O . THR A 1 76 ? -7.516 -3.795 1.597 1.00 96.94 76 THR A O 1
ATOM 599 N N . GLY A 1 77 ? -9.547 -2.857 1.461 1.00 97.69 77 GLY A N 1
ATOM 600 C CA . GLY A 1 77 ? -9.842 -3.389 0.129 1.00 97.69 77 GLY A CA 1
ATOM 601 C C . GLY A 1 77 ? -8.858 -2.902 -0.940 1.00 97.69 77 GLY A C 1
ATOM 602 O O . GLY A 1 77 ? -8.397 -3.685 -1.771 1.00 97.69 77 GLY A O 1
ATOM 603 N N . ARG A 1 78 ? -8.462 -1.626 -0.894 1.00 98.19 78 ARG A N 1
ATOM 604 C CA . ARG A 1 78 ? -7.446 -1.063 -1.799 1.00 98.19 78 ARG A CA 1
ATOM 605 C C . ARG A 1 78 ? -6.062 -1.674 -1.568 1.00 98.19 78 ARG A C 1
ATOM 607 O O . ARG A 1 78 ? -5.342 -1.923 -2.535 1.00 98.19 78 ARG A O 1
ATOM 614 N N . ASN A 1 79 ? -5.702 -1.980 -0.325 1.00 97.88 79 ASN A N 1
ATOM 615 C CA . ASN A 1 79 ? -4.447 -2.663 -0.006 1.00 97.88 79 ASN A CA 1
ATOM 616 C C . ASN A 1 79 ? -4.432 -4.112 -0.517 1.00 97.88 79 ASN A C 1
ATOM 618 O O . ASN A 1 79 ? -3.459 -4.543 -1.138 1.00 97.88 79 ASN A O 1
ATOM 622 N N . GLN A 1 80 ? -5.540 -4.839 -0.362 1.00 97.50 80 GLN A N 1
ATOM 623 C CA . GLN A 1 80 ? -5.700 -6.172 -0.951 1.00 97.50 80 GLN A CA 1
ATOM 624 C C . GLN A 1 80 ? -5.610 -6.122 -2.478 1.00 97.50 80 GLN A C 1
ATOM 626 O O . GLN A 1 80 ? -4.891 -6.910 -3.094 1.00 97.50 80 GLN A O 1
ATOM 631 N N . PHE A 1 81 ? -6.279 -5.149 -3.099 1.00 97.06 81 PHE A N 1
ATOM 632 C CA . PHE A 1 81 ? -6.219 -4.962 -4.543 1.00 97.06 81 PHE A CA 1
ATOM 633 C C . PHE A 1 81 ? -4.812 -4.593 -5.026 1.00 97.06 81 PHE A C 1
ATOM 635 O O . PHE A 1 81 ? -4.365 -5.099 -6.050 1.00 97.06 81 PHE A O 1
ATOM 642 N N . THR A 1 82 ? -4.066 -3.797 -4.258 1.00 97.38 82 THR A N 1
ATOM 643 C CA . THR A 1 82 ? -2.651 -3.505 -4.531 1.00 97.38 82 THR A CA 1
ATOM 644 C C . THR A 1 82 ? -1.823 -4.790 -4.597 1.00 97.38 82 THR A C 1
ATOM 646 O O . THR A 1 82 ? -1.059 -4.972 -5.544 1.00 97.38 82 THR A O 1
ATOM 649 N N . SER A 1 83 ? -2.013 -5.714 -3.649 1.00 96.88 83 SER A N 1
ATOM 650 C CA . SER A 1 83 ? -1.343 -7.022 -3.667 1.00 96.88 83 SER A CA 1
ATOM 651 C C . SER A 1 83 ? -1.705 -7.840 -4.914 1.00 96.88 83 SER A C 1
ATOM 653 O O . SER A 1 83 ? -0.827 -8.437 -5.536 1.00 96.88 83 SER A O 1
ATOM 655 N N . VAL A 1 84 ? -2.969 -7.810 -5.351 1.00 96.00 84 VAL A N 1
ATOM 656 C CA . VAL A 1 84 ? -3.390 -8.450 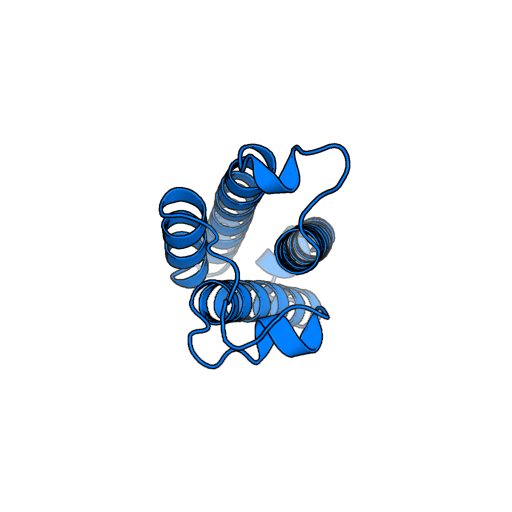-6.610 1.00 96.00 84 VAL A CA 1
ATOM 657 C C . VAL A 1 84 ? -2.685 -7.825 -7.817 1.00 96.00 84 VAL A C 1
ATOM 659 O O . VAL A 1 84 ? -2.141 -8.553 -8.642 1.00 96.00 84 VAL A O 1
ATOM 662 N N . LEU A 1 85 ? -2.656 -6.494 -7.913 1.00 95.88 85 LEU A N 1
ATOM 663 C CA . LEU A 1 85 ? -2.070 -5.777 -9.049 1.00 95.88 85 LEU A CA 1
ATOM 664 C C . LEU A 1 85 ? -0.554 -5.984 -9.157 1.00 95.88 85 LEU A C 1
ATOM 666 O O . LEU A 1 85 ? -0.045 -6.228 -10.246 1.00 95.88 85 LEU A O 1
ATOM 670 N N . ILE A 1 86 ? 0.169 -5.951 -8.037 1.00 95.12 86 ILE A N 1
ATOM 671 C CA . ILE A 1 86 ? 1.622 -6.199 -8.000 1.00 95.12 86 ILE A CA 1
ATOM 672 C C . ILE A 1 86 ? 1.978 -7.620 -8.474 1.00 95.12 86 ILE A C 1
ATOM 674 O O . ILE A 1 86 ? 3.085 -7.860 -8.964 1.00 95.12 86 ILE A O 1
ATOM 678 N N . ASN A 1 87 ? 1.045 -8.562 -8.326 1.00 93.25 87 ASN A N 1
ATOM 679 C CA . ASN A 1 87 ? 1.188 -9.950 -8.753 1.00 93.25 87 ASN A CA 1
ATOM 680 C C . ASN A 1 87 ? 0.445 -10.252 -10.069 1.00 93.25 87 ASN A C 1
ATOM 682 O O . ASN A 1 87 ? 0.272 -11.424 -10.407 1.00 93.25 87 ASN A O 1
ATOM 686 N N . ASP A 1 88 ? 0.008 -9.231 -10.818 1.00 91.38 88 ASP A N 1
ATOM 687 C CA . ASP A 1 88 ? -0.676 -9.430 -12.095 1.00 91.38 88 ASP A CA 1
ATOM 688 C C . ASP A 1 88 ? 0.251 -10.097 -13.120 1.00 91.38 88 ASP A C 1
ATOM 690 O O . ASP A 1 88 ? 1.249 -9.531 -13.564 1.00 91.38 88 ASP A O 1
ATOM 694 N N . THR A 1 89 ? -0.120 -11.305 -13.536 1.00 86.19 89 THR A N 1
ATOM 695 C CA . THR A 1 89 ? 0.539 -12.052 -14.615 1.00 86.19 89 THR A CA 1
ATOM 696 C C . THR A 1 89 ? -0.257 -12.021 -15.918 1.00 86.19 89 THR A C 1
ATOM 698 O O . THR A 1 89 ? 0.212 -12.531 -16.932 1.00 86.19 89 THR A O 1
ATOM 701 N N . SER A 1 90 ? -1.452 -11.418 -15.919 1.00 90.00 90 SER A N 1
ATOM 702 C CA . SER A 1 90 ? -2.322 -11.350 -17.100 1.00 90.00 90 SER A CA 1
ATOM 703 C C . SER A 1 90 ? -1.964 -10.213 -18.061 1.00 90.00 90 SER A C 1
ATOM 705 O O . SER A 1 90 ? -2.462 -10.189 -19.185 1.00 90.00 90 SER A O 1
ATOM 707 N N . GLY A 1 91 ? -1.139 -9.256 -17.622 1.00 87.75 91 GLY A N 1
ATOM 708 C CA . GLY A 1 91 ? -0.752 -8.078 -18.401 1.00 87.75 91 GLY A CA 1
ATOM 709 C C . GLY A 1 91 ? -1.814 -6.972 -18.427 1.00 87.75 91 GLY A C 1
ATOM 710 O O . GLY A 1 91 ? -1.612 -5.941 -19.071 1.00 87.75 91 GLY A O 1
ATOM 711 N N . LYS A 1 92 ? -2.937 -7.135 -17.715 1.00 91.81 92 LYS A N 1
ATOM 712 C CA . LYS A 1 92 ? -4.003 -6.124 -17.635 1.00 91.81 92 LYS A CA 1
ATOM 713 C C . LYS A 1 92 ? -3.519 -4.845 -16.970 1.00 91.81 92 LYS A C 1
ATOM 715 O O . LYS A 1 92 ? -3.843 -3.764 -17.453 1.00 91.81 92 LYS A O 1
ATOM 720 N N . LEU A 1 93 ? -2.721 -4.951 -15.907 1.00 93.12 93 LEU A N 1
ATOM 721 C CA . LEU A 1 93 ? -2.143 -3.779 -15.255 1.00 93.12 93 LEU A CA 1
ATOM 722 C C . LEU A 1 93 ? -1.227 -3.013 -16.219 1.00 93.12 93 LEU A C 1
ATOM 724 O O . LEU A 1 93 ? -1.287 -1.784 -16.283 1.00 93.12 93 LEU A O 1
ATOM 728 N N . ALA A 1 94 ? -0.409 -3.727 -16.997 1.00 90.50 94 ALA A N 1
ATOM 729 C CA . ALA A 1 94 ? 0.442 -3.107 -18.006 1.00 90.50 94 ALA A CA 1
ATOM 730 C C . ALA A 1 94 ? -0.410 -2.351 -19.039 1.00 90.50 94 ALA A C 1
ATOM 732 O O . ALA A 1 94 ? -0.186 -1.163 -19.239 1.00 90.50 94 ALA A O 1
ATOM 733 N N . LEU A 1 95 ? -1.469 -2.966 -19.583 1.00 92.88 95 LEU A N 1
ATOM 734 C CA . LEU A 1 95 ? -2.395 -2.294 -20.509 1.00 92.88 95 LEU A CA 1
ATOM 735 C C . LEU A 1 95 ? -3.042 -1.039 -19.910 1.00 92.88 95 LEU A C 1
ATOM 737 O O . LEU A 1 95 ? -3.064 0.007 -20.553 1.00 92.88 95 LEU A O 1
ATOM 741 N N . MET A 1 96 ? -3.539 -1.123 -18.672 1.00 91.12 96 MET A N 1
ATOM 742 C CA . MET A 1 96 ? -4.174 0.006 -17.976 1.00 91.12 96 MET A CA 1
ATOM 743 C C . MET A 1 96 ? -3.226 1.187 -17.760 1.00 91.12 96 MET A C 1
ATOM 745 O O . MET A 1 96 ? -3.673 2.322 -17.618 1.00 91.12 96 MET A O 1
ATOM 749 N N . THR A 1 97 ? -1.923 0.919 -17.726 1.00 92.88 97 THR A N 1
ATOM 750 C CA . THR A 1 97 ? -0.877 1.911 -17.457 1.00 92.88 97 THR A CA 1
ATOM 751 C C . THR A 1 97 ? -0.073 2.278 -18.707 1.00 92.88 97 THR A C 1
ATOM 753 O O . THR A 1 97 ? 0.934 2.975 -18.601 1.00 92.88 97 THR A O 1
ATOM 756 N N . GLY A 1 98 ? -0.520 1.842 -19.893 1.00 88.00 98 GLY A N 1
ATOM 757 C CA . GLY A 1 98 ? 0.121 2.133 -21.181 1.00 88.00 98 GLY A CA 1
ATOM 758 C C . GLY A 1 98 ? 1.408 1.345 -21.455 1.00 88.00 98 GLY A C 1
ATOM 759 O O . GLY A 1 98 ? 2.174 1.721 -22.338 1.00 88.00 98 GLY A O 1
ATOM 760 N N . GLY A 1 99 ? 1.667 0.281 -20.694 1.00 86.69 99 GLY A N 1
ATOM 761 C CA . GLY A 1 99 ? 2.798 -0.627 -20.867 1.00 86.69 99 GLY A CA 1
ATOM 762 C C . GLY A 1 99 ? 2.505 -1.815 -21.790 1.00 86.69 99 GLY A C 1
ATOM 763 O O . GLY A 1 99 ? 1.377 -2.045 -22.228 1.00 86.69 99 GLY A O 1
ATOM 764 N N . ASP A 1 100 ? 3.547 -2.601 -22.057 1.00 87.44 100 ASP A N 1
ATOM 765 C CA . ASP A 1 100 ? 3.476 -3.817 -22.870 1.00 87.44 100 ASP A CA 1
ATOM 766 C C . ASP A 1 100 ? 2.959 -5.011 -22.033 1.00 87.44 100 ASP A C 1
ATOM 768 O O . ASP A 1 100 ? 3.643 -5.439 -21.098 1.00 87.44 100 ASP A O 1
ATOM 772 N N . PRO A 1 101 ? 1.784 -5.595 -22.346 1.00 89.62 101 PRO A N 1
ATOM 773 C CA . PRO A 1 101 ? 1.237 -6.739 -21.610 1.00 89.62 101 PRO A CA 1
ATOM 774 C C . PRO A 1 101 ? 2.078 -8.011 -21.708 1.00 89.62 101 PRO A C 1
ATOM 776 O O . PRO A 1 101 ? 1.962 -8.872 -20.840 1.00 89.62 101 PRO A O 1
ATOM 779 N N . SER A 1 102 ? 2.911 -8.153 -22.744 1.00 89.12 102 SER A N 1
ATOM 780 C CA . SER A 1 102 ? 3.804 -9.308 -22.889 1.00 89.12 102 SER A CA 1
ATOM 781 C C . SER A 1 102 ? 5.027 -9.22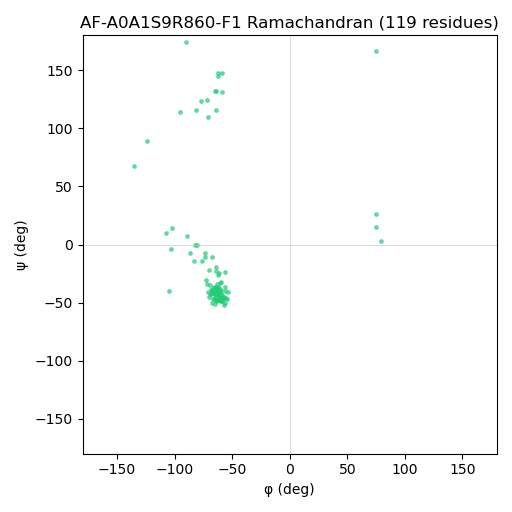3 -21.970 1.00 89.12 102 SER A C 1
ATOM 783 O O . SER A 1 102 ? 5.725 -10.217 -21.762 1.00 89.12 102 SER A O 1
ATOM 785 N N . ARG A 1 103 ? 5.281 -8.038 -21.399 1.00 86.00 103 ARG A N 1
ATOM 786 C CA . ARG A 1 103 ? 6.409 -7.741 -20.512 1.00 86.00 103 ARG A CA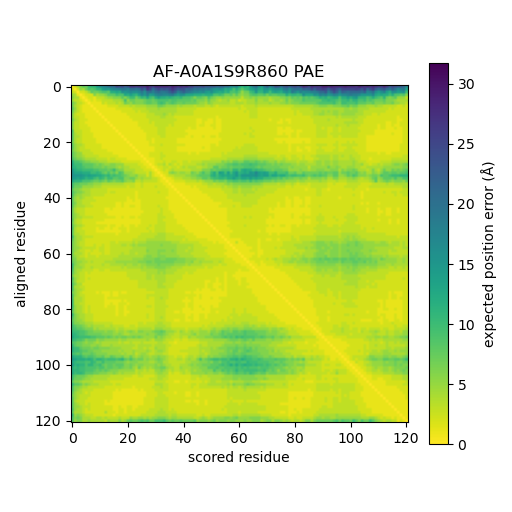 1
ATOM 787 C C . ARG A 1 103 ? 5.923 -6.938 -19.300 1.00 86.00 103 ARG A C 1
ATOM 789 O O . ARG A 1 103 ? 6.269 -5.762 -19.173 1.00 86.00 103 ARG A O 1
ATOM 796 N N . PRO A 1 104 ? 5.111 -7.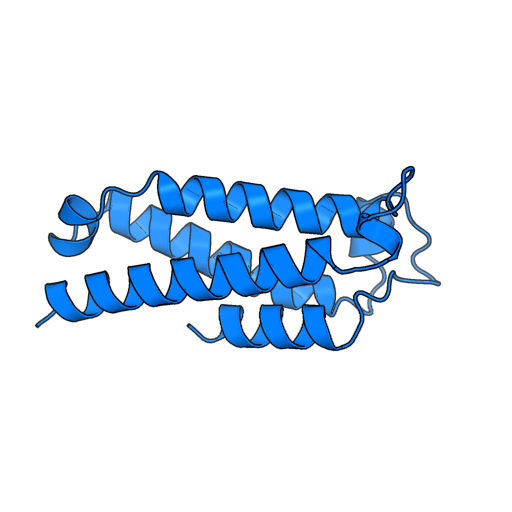549 -18.417 1.00 88.50 104 PRO A N 1
ATOM 797 C CA . PRO A 1 104 ? 4.603 -6.864 -17.239 1.00 88.50 104 PRO A CA 1
ATOM 798 C C . PRO A 1 104 ? 5.753 -6.372 -16.354 1.00 88.50 104 PRO A C 1
ATOM 800 O O . PRO A 1 104 ? 6.817 -6.992 -16.273 1.00 88.50 104 PRO A O 1
ATOM 803 N N . PHE A 1 105 ? 5.526 -5.239 -15.695 1.00 91.00 105 PHE A N 1
ATOM 804 C CA . PHE A 1 105 ? 6.499 -4.640 -14.792 1.00 91.00 105 PHE A CA 1
ATOM 805 C C . PHE A 1 105 ? 6.744 -5.542 -13.576 1.00 91.00 105 PHE A C 1
ATOM 807 O O . PHE A 1 105 ? 5.795 -5.981 -12.926 1.00 91.00 105 PHE A O 1
ATOM 814 N N . ASP A 1 106 ? 8.012 -5.780 -13.236 1.00 91.88 106 ASP A N 1
ATOM 815 C CA . ASP A 1 106 ? 8.375 -6.493 -12.014 1.00 91.88 106 ASP A CA 1
ATOM 816 C C . ASP A 1 106 ? 8.671 -5.503 -10.885 1.00 91.88 106 ASP A C 1
ATOM 818 O O . ASP A 1 106 ? 9.655 -4.771 -10.921 1.00 91.88 106 ASP A O 1
ATOM 822 N N . PHE A 1 107 ? 7.827 -5.521 -9.858 1.00 93.75 107 PHE A N 1
ATOM 823 C CA . PHE A 1 107 ? 7.980 -4.710 -8.648 1.00 93.75 107 PHE A CA 1
ATOM 824 C C . PHE A 1 107 ? 9.088 -5.201 -7.703 1.00 93.75 107 PHE A C 1
ATOM 826 O O . PHE A 1 107 ? 9.383 -4.551 -6.700 1.00 93.75 107 PHE A O 1
ATOM 833 N N . GLY A 1 108 ? 9.686 -6.361 -7.984 1.00 94.62 108 GLY A N 1
ATOM 834 C CA . GLY A 1 108 ? 10.726 -6.951 -7.153 1.00 94.62 108 GLY A CA 1
ATOM 835 C C . GLY A 1 108 ? 10.197 -7.576 -5.856 1.00 94.62 108 GLY A C 1
ATOM 836 O O . GLY A 1 108 ? 9.049 -7.396 -5.444 1.00 94.62 108 GLY A O 1
ATOM 837 N N . ALA A 1 109 ? 11.058 -8.361 -5.203 1.00 96.19 109 ALA A N 1
ATOM 838 C CA . ALA A 1 109 ? 10.678 -9.179 -4.050 1.00 96.19 109 ALA A CA 1
ATOM 839 C C . ALA A 1 109 ? 10.246 -8.349 -2.828 1.00 96.19 109 ALA A C 1
ATOM 841 O O . ALA A 1 109 ? 9.292 -8.723 -2.149 1.00 96.19 109 ALA A O 1
ATOM 842 N N . THR A 1 110 ? 10.907 -7.218 -2.565 1.00 96.62 110 THR A N 1
ATOM 843 C CA . THR A 1 110 ? 10.632 -6.381 -1.386 1.00 96.62 110 THR A CA 1
ATOM 844 C C . THR A 1 110 ? 9.233 -5.772 -1.436 1.00 96.62 110 THR A C 1
ATOM 846 O O . THR A 1 110 ? 8.459 -5.942 -0.497 1.00 96.62 110 THR A O 1
ATOM 849 N N . VAL A 1 111 ? 8.874 -5.121 -2.548 1.00 96.94 111 VAL A N 1
ATOM 850 C CA . VAL A 1 111 ? 7.546 -4.510 -2.724 1.00 96.94 111 VAL A CA 1
ATOM 851 C C . VAL A 1 111 ? 6.457 -5.585 -2.695 1.00 96.94 111 VAL A C 1
ATOM 853 O O . VAL A 1 111 ? 5.448 -5.424 -2.010 1.00 96.94 111 VAL A O 1
ATOM 856 N N . LYS A 1 112 ? 6.690 -6.728 -3.359 1.00 97.00 112 LYS A N 1
ATOM 857 C CA . LYS A 1 112 ? 5.788 -7.893 -3.332 1.00 97.00 112 LYS A CA 1
ATOM 858 C C . LYS A 1 112 ? 5.543 -8.415 -1.914 1.00 97.00 112 LYS A C 1
ATOM 860 O O . LYS A 1 112 ? 4.394 -8.657 -1.549 1.00 97.00 112 LYS A O 1
ATOM 865 N N . ALA A 1 113 ? 6.597 -8.570 -1.112 1.00 97.31 113 ALA A N 1
ATOM 866 C CA . ALA A 1 113 ? 6.484 -9.041 0.266 1.00 97.31 113 ALA A CA 1
ATOM 867 C C . ALA A 1 113 ? 5.690 -8.058 1.137 1.00 97.31 113 ALA A C 1
ATOM 869 O O . ALA A 1 113 ? 4.744 -8.465 1.808 1.00 97.31 113 ALA A O 1
ATOM 870 N N . LYS A 1 114 ? 6.003 -6.758 1.065 1.00 97.88 114 LYS A N 1
ATOM 871 C CA . LYS A 1 114 ? 5.313 -5.723 1.849 1.00 97.88 114 LYS A CA 1
ATOM 872 C C . LYS A 1 114 ? 3.848 -5.553 1.471 1.00 97.88 114 LYS A C 1
ATOM 874 O O . LYS A 1 114 ? 3.006 -5.425 2.354 1.00 97.88 114 LYS A O 1
ATOM 879 N N . ALA A 1 115 ? 3.521 -5.634 0.184 1.00 97.38 115 ALA A N 1
ATOM 880 C CA . ALA A 1 115 ? 2.134 -5.599 -0.264 1.00 97.38 115 ALA A CA 1
ATOM 881 C C . ALA A 1 115 ? 1.330 -6.804 0.243 1.00 97.38 115 ALA A C 1
ATOM 883 O O . ALA A 1 115 ? 0.167 -6.652 0.610 1.00 97.38 115 ALA A O 1
ATOM 884 N N . LYS A 1 116 ? 1.953 -7.987 0.304 1.00 96.69 116 LYS A N 1
ATOM 885 C CA . LYS A 1 116 ? 1.329 -9.182 0.877 1.00 96.69 116 LYS A CA 1
ATOM 886 C C . LYS A 1 116 ? 1.115 -9.048 2.386 1.00 96.69 116 LYS A C 1
ATOM 888 O O . LYS A 1 116 ? -0.006 -9.237 2.836 1.00 96.69 116 LYS A O 1
ATOM 893 N N . GLU A 1 117 ? 2.148 -8.661 3.138 1.00 96.00 117 GLU A N 1
ATOM 894 C CA . GLU A 1 117 ? 2.048 -8.426 4.589 1.00 96.00 117 GLU A CA 1
ATOM 895 C C . GLU A 1 117 ? 0.923 -7.440 4.936 1.00 96.00 117 GLU A C 1
ATOM 897 O O . GLU A 1 117 ? 0.191 -7.651 5.898 1.00 96.00 117 GLU A O 1
ATOM 902 N N . LEU A 1 118 ? 0.774 -6.373 4.147 1.00 96.12 118 LEU A N 1
ATOM 903 C CA . LEU A 1 118 ? -0.266 -5.365 4.340 1.00 96.12 118 LEU A CA 1
ATOM 904 C C . LEU A 1 118 ? -1.676 -5.872 3.980 1.00 96.12 118 LEU A C 1
ATOM 906 O O . LEU A 1 118 ? -2.650 -5.454 4.603 1.00 96.12 118 LEU A O 1
ATOM 910 N N . ALA A 1 119 ? -1.804 -6.743 2.977 1.00 94.81 119 ALA A N 1
ATOM 911 C CA . ALA A 1 119 ? -3.094 -7.294 2.552 1.00 94.81 119 ALA A CA 1
ATOM 912 C C . ALA A 1 119 ? -3.703 -8.279 3.568 1.00 94.81 119 ALA A C 1
ATOM 914 O O . ALA A 1 119 ? -4.921 -8.477 3.556 1.00 94.81 119 ALA A O 1
ATOM 915 N N . ASP A 1 120 ? -2.871 -8.859 4.437 1.00 91.38 120 ASP A N 1
ATOM 916 C CA . ASP A 1 120 ? -3.251 -9.869 5.432 1.00 91.38 120 ASP A CA 1
ATOM 917 C C . ASP A 1 120 ? -3.691 -9.262 6.795 1.00 91.38 120 ASP A C 1
ATOM 919 O O . ASP A 1 120 ? -3.923 -10.009 7.749 1.00 91.38 120 ASP A O 1
ATOM 923 N N . ILE A 1 121 ? -3.825 -7.926 6.899 1.00 85.94 121 ILE A N 1
ATOM 924 C CA . ILE A 1 121 ? -4.301 -7.179 8.096 1.00 85.94 121 ILE A CA 1
ATOM 925 C C . ILE A 1 121 ? -5.836 -7.042 8.141 1.00 85.94 121 ILE A C 1
ATOM 927 O O . ILE A 1 121 ? -6.454 -7.297 9.204 1.00 85.94 121 ILE A O 1
#

Radius of gyration: 15.51 Å; Cα contacts (8 Å, |Δi|>4): 128; chains: 1; bounding box: 36×23×47 Å

Foldseek 3Di:
DQLVVQLVVLVQLLVLLVQLLVLLCPQPQNVDPHHDQLSVVLSVLSVVLSVLSVPQDSVCSSVVPPVSVVSVVVSLVSLLVSLVLLPDLQLVSQVVRVHDSVDDDHSDDSSNVSSVVSNVD

Secondary structure (DSSP, 8-state):
-HHHHHHHHHHHHHHHHHHHHHHHHT-HHHHSSS--HHHHHHHHHHHHHHHHHHTS-HHHHHTT-HHHHHHHHHHHHHHHHHHHHHT--SSHHHHHTT--TTS----HHHHHHHHHHHHT-

Organism: Penicillium brasilianum (NCBI:txid104259)